Protein AF-A0A7S4D162-F1 (afdb_monomer)

Sequence (104 aa):
MAVGWILRLMVLLSMGFHAQAAVPSNDNCSSAISVSIGDTLSGSTLEATYADPPPPLCGTAHTTSDVWYILENHIGLLNVKTCPGSDYDTKVSIFEGSCSNLIC

Mean predicted aligned error: 9.61 Å

Solvent-accessible surface area (backbone atoms only — not comparable to full-atom values): 7532 Å² total; per-residue (Å²): 133,85,84,84,80,91,83,89,85,86,72,98,69,86,67,69,86,69,80,71,71,62,59,44,82,20,42,42,63,91,44,32,45,77,55,60,96,87,70,85,86,88,86,74,50,62,66,28,47,60,64,81,79,68,74,77,82,40,94,57,82,87,86,63,48,39,72,32,70,39,71,75,95,77,83,79,95,80,88,86,79,81,76,89,87,63,100,61,91,84,84,82,71,73,69,49,83,46,86,92,51,64,43,124

pLDDT: mean 83.55, std 16.88, range [40.06, 97.69]

Organism: NCBI:txid73025

Structure (mmCIF, N/CA/C/O backbone):
data_AF-A0A7S4D162-F1
#
_entry.id   AF-A0A7S4D162-F1
#
loop_
_atom_site.group_PDB
_atom_site.id
_atom_site.type_symbol
_atom_site.label_atom_id
_atom_site.label_alt_id
_atom_site.label_comp_id
_atom_site.label_asym_id
_atom_site.label_entity_id
_atom_site.label_seq_id
_atom_site.pdbx_PDB_ins_code
_atom_site.Cartn_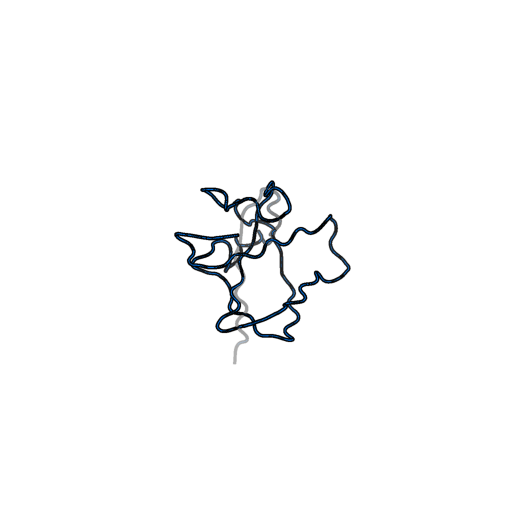x
_atom_site.Cartn_y
_atom_site.Cartn_z
_atom_site.occupancy
_atom_site.B_iso_or_equiv
_atom_site.auth_seq_id
_atom_site.auth_comp_id
_atom_site.auth_asym_id
_atom_site.auth_atom_id
_atom_site.pdbx_PDB_model_num
ATOM 1 N N . MET A 1 1 ? -22.801 -38.523 25.982 1.00 41.81 1 MET A N 1
ATOM 2 C CA . MET A 1 1 ? -21.981 -38.333 24.763 1.00 41.81 1 MET A CA 1
ATOM 3 C C . MET A 1 1 ? -20.958 -37.260 25.094 1.00 41.81 1 MET A C 1
A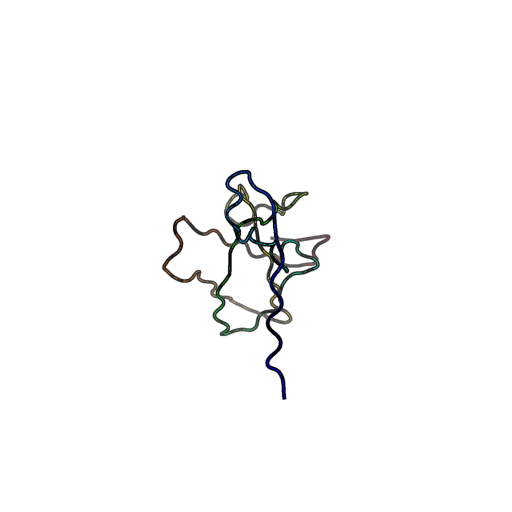TOM 5 O O . MET A 1 1 ? -21.355 -36.263 25.681 1.00 41.81 1 MET A O 1
ATOM 9 N N . ALA A 1 2 ? -19.664 -37.517 24.896 1.00 41.97 2 ALA A N 1
ATOM 10 C CA . ALA A 1 2 ? -18.608 -36.713 25.516 1.00 41.97 2 ALA A CA 1
ATOM 11 C C . ALA A 1 2 ? -18.364 -35.384 24.782 1.00 41.97 2 ALA A C 1
ATOM 13 O O . ALA A 1 2 ? -18.196 -35.370 23.565 1.00 41.97 2 ALA A O 1
ATOM 14 N N . VAL A 1 3 ? -18.295 -34.285 25.539 1.00 50.59 3 VAL A N 1
ATOM 15 C CA . VAL A 1 3 ? -17.804 -32.991 25.049 1.00 50.59 3 VAL A CA 1
ATOM 16 C C . VAL A 1 3 ? -16.277 -33.057 25.026 1.00 50.59 3 VAL A C 1
ATOM 18 O O . VAL A 1 3 ? -15.644 -33.134 26.079 1.00 50.59 3 VAL A O 1
ATOM 21 N N . GLY A 1 4 ? -15.689 -33.086 23.832 1.00 44.06 4 GLY A N 1
ATOM 22 C CA . GLY A 1 4 ? -14.242 -33.176 23.656 1.00 44.06 4 GLY A CA 1
ATOM 23 C C . GLY A 1 4 ? -13.563 -31.814 23.775 1.00 44.06 4 GLY A C 1
ATOM 24 O O . GLY A 1 4 ? -13.584 -31.040 22.824 1.00 44.06 4 GLY A O 1
ATOM 25 N N . TRP A 1 5 ? -12.913 -31.549 24.908 1.00 44.94 5 TRP A N 1
ATOM 26 C CA . TRP A 1 5 ? -11.961 -30.444 25.044 1.00 44.94 5 TRP A CA 1
ATOM 27 C C . TRP A 1 5 ? -10.546 -30.969 24.789 1.00 44.94 5 TRP A C 1
ATOM 29 O O . TRP A 1 5 ? -10.087 -31.872 25.489 1.00 44.94 5 TRP A O 1
ATOM 39 N N . ILE A 1 6 ? -9.844 -30.410 23.800 1.00 50.91 6 ILE A N 1
ATOM 40 C CA . ILE A 1 6 ? -8.432 -30.722 23.543 1.00 50.91 6 ILE A CA 1
ATOM 41 C C . ILE A 1 6 ? -7.577 -29.628 24.182 1.00 50.91 6 ILE A C 1
ATOM 43 O O . ILE A 1 6 ? -7.609 -28.479 23.752 1.00 50.91 6 ILE A O 1
ATOM 47 N N . LEU A 1 7 ? -6.791 -30.000 25.192 1.00 41.41 7 LEU A N 1
ATOM 48 C CA . LEU A 1 7 ? -5.794 -29.145 25.837 1.00 41.41 7 LEU A CA 1
ATOM 49 C C . LEU A 1 7 ? -4.430 -29.851 25.787 1.00 41.41 7 LEU A C 1
ATOM 51 O O . LEU A 1 7 ? -4.343 -31.036 26.114 1.00 41.41 7 LEU A O 1
ATOM 55 N N . ARG A 1 8 ? -3.358 -29.146 25.399 1.00 54.72 8 ARG A N 1
ATOM 56 C CA . ARG A 1 8 ? -1.974 -29.653 25.476 1.00 54.72 8 ARG A CA 1
ATOM 57 C C . ARG A 1 8 ? -0.968 -28.588 25.916 1.00 54.72 8 ARG A C 1
ATOM 59 O O . ARG A 1 8 ? -1.186 -27.395 25.752 1.00 54.72 8 ARG A O 1
ATOM 66 N N . LEU A 1 9 ? 0.134 -29.088 26.473 1.00 40.06 9 LEU A N 1
ATOM 67 C CA . LEU A 1 9 ? 1.189 -28.406 27.230 1.00 40.06 9 LEU A CA 1
ATOM 68 C C . LEU A 1 9 ? 2.560 -29.001 26.802 1.00 40.06 9 LEU A C 1
ATOM 70 O O . LEU A 1 9 ? 2.573 -30.068 26.190 1.00 40.06 9 LEU A O 1
ATOM 74 N N . MET A 1 10 ? 3.735 -28.422 27.083 1.00 48.91 10 MET A N 1
ATOM 75 C CA . MET A 1 10 ? 4.093 -27.267 27.927 1.00 48.91 10 MET A CA 1
ATOM 76 C C . MET A 1 10 ? 5.434 -26.673 27.453 1.00 48.91 10 MET A C 1
ATOM 78 O O . MET A 1 10 ? 6.312 -27.445 27.073 1.00 48.91 10 MET A O 1
ATOM 82 N N . VAL A 1 11 ? 5.658 -25.357 27.587 1.00 47.75 11 VAL A N 1
ATOM 83 C CA . VAL A 1 11 ? 7.025 -24.797 27.676 1.00 47.75 11 VAL A CA 1
ATOM 84 C C . VAL A 1 11 ? 7.103 -23.800 28.833 1.00 47.75 11 VAL A C 1
ATOM 86 O O . VAL A 1 11 ? 6.478 -22.742 28.818 1.00 47.75 11 VAL A O 1
ATOM 89 N N . LEU A 1 12 ? 7.881 -24.149 29.859 1.00 53.50 12 LEU A N 1
ATOM 90 C CA . LEU A 1 12 ? 8.113 -23.324 31.047 1.00 53.50 12 LEU A CA 1
ATOM 91 C C . LEU A 1 12 ? 9.250 -22.321 30.800 1.00 53.50 12 LEU A C 1
ATOM 93 O O . LEU A 1 12 ? 10.372 -22.502 31.264 1.00 53.50 12 LEU A O 1
ATOM 97 N N . LEU A 1 13 ? 8.944 -21.260 30.049 1.00 49.34 13 LEU A N 1
ATOM 98 C CA . LEU A 1 13 ? 9.829 -20.100 29.867 1.00 49.34 13 LEU A CA 1
ATOM 99 C C . LEU A 1 13 ? 9.001 -18.830 29.582 1.00 49.34 13 LEU A C 1
ATOM 101 O O . LEU A 1 13 ? 9.127 -18.209 28.535 1.00 49.34 13 LEU A O 1
ATOM 105 N N . SER A 1 14 ? 8.055 -18.538 30.489 1.00 61.22 14 SER A N 1
ATOM 106 C CA . SER A 1 14 ? 7.074 -17.430 30.428 1.00 61.22 14 SER A CA 1
ATOM 107 C C . SER A 1 14 ? 6.463 -17.166 29.041 1.00 61.22 14 SER A C 1
ATOM 109 O O . SER A 1 14 ? 6.236 -16.017 28.662 1.00 61.22 14 SER A O 1
ATOM 111 N N . MET A 1 15 ? 6.192 -18.228 28.277 1.00 53.62 15 MET A N 1
ATOM 112 C CA . MET A 1 15 ? 5.609 -18.128 26.942 1.00 53.62 15 MET A CA 1
ATOM 113 C C . MET A 1 15 ? 4.116 -17.826 27.056 1.00 53.62 15 MET A C 1
ATOM 115 O O . MET A 1 15 ? 3.277 -18.727 27.065 1.00 53.62 15 MET A O 1
ATOM 119 N N . GLY A 1 16 ? 3.784 -16.540 27.155 1.00 56.41 16 GLY A N 1
ATOM 120 C CA . GLY A 1 16 ? 2.443 -16.084 26.826 1.00 56.41 16 GLY A CA 1
ATOM 121 C C . GLY A 1 16 ? 2.140 -16.457 25.377 1.00 56.41 16 GLY A C 1
ATOM 122 O O . GLY A 1 16 ? 2.973 -16.226 24.498 1.00 56.41 16 GLY A O 1
ATOM 123 N N . PHE A 1 17 ? 0.953 -17.015 25.130 1.00 49.69 17 PHE A N 1
ATOM 124 C CA . PHE A 1 17 ? 0.391 -17.105 23.785 1.00 49.69 17 PHE A CA 1
ATOM 125 C C . PHE A 1 17 ? 0.119 -15.681 23.288 1.00 49.69 17 PHE A C 1
ATOM 127 O O . PHE A 1 17 ? -0.998 -15.175 23.378 1.00 49.69 17 PHE A O 1
ATOM 134 N N . HIS A 1 18 ? 1.153 -15.027 22.764 1.00 54.62 18 HIS A N 1
ATOM 135 C CA . HIS A 1 18 ? 0.942 -13.963 21.804 1.00 54.62 18 HIS A CA 1
ATOM 136 C C . HIS A 1 18 ? 0.305 -14.630 20.591 1.00 54.62 18 HIS A C 1
ATOM 138 O O . HIS A 1 18 ? 0.904 -15.512 19.971 1.00 54.62 18 HIS A O 1
ATOM 144 N N . ALA A 1 19 ? -0.921 -14.229 20.267 1.00 59.47 19 ALA A N 1
ATOM 145 C CA . ALA A 1 19 ? -1.413 -14.399 18.916 1.00 59.47 19 ALA A CA 1
ATOM 146 C C . ALA A 1 19 ? -0.532 -13.502 18.038 1.00 59.47 19 ALA A C 1
ATOM 148 O O . ALA A 1 19 ? -0.807 -12.310 17.910 1.00 59.47 19 ALA A O 1
ATOM 149 N N . GLN A 1 20 ? 0.574 -14.055 17.524 1.00 60.97 20 GLN A N 1
ATOM 150 C CA . GLN A 1 20 ? 1.347 -13.412 16.466 1.00 60.97 20 GLN A CA 1
ATOM 151 C C . GLN A 1 20 ? 0.335 -13.072 15.374 1.00 60.97 20 GLN A C 1
ATOM 153 O O . GLN A 1 20 ? -0.393 -13.962 14.918 1.00 60.97 20 GLN A O 1
ATOM 158 N N . ALA A 1 21 ? 0.236 -11.795 15.007 1.00 71.12 21 ALA A N 1
ATOM 159 C CA . ALA A 1 21 ? -0.543 -11.444 13.836 1.00 71.12 21 ALA A CA 1
ATOM 160 C C . ALA A 1 21 ? 0.040 -12.231 12.650 1.00 71.12 21 ALA A C 1
ATOM 162 O O . ALA A 1 21 ? 1.251 -12.404 12.527 1.00 71.12 21 ALA A O 1
ATOM 163 N N . ALA A 1 22 ? -0.827 -12.817 11.834 1.00 86.56 22 ALA A N 1
ATOM 164 C CA . ALA A 1 22 ? -0.368 -13.410 10.592 1.00 86.56 22 ALA A CA 1
ATOM 165 C C . ALA A 1 22 ? -0.127 -12.278 9.591 1.00 86.56 22 ALA A C 1
ATOM 167 O O . ALA A 1 22 ? -0.876 -11.299 9.593 1.00 86.56 22 ALA A O 1
ATOM 168 N N . VAL A 1 23 ? 0.864 -12.458 8.715 1.00 93.12 23 VAL A N 1
ATOM 169 C CA . VAL A 1 23 ? 1.015 -11.643 7.503 1.00 93.12 23 VAL A CA 1
ATOM 170 C C . VAL A 1 23 ? -0.355 -11.551 6.803 1.00 93.12 23 VAL A C 1
ATOM 172 O O . VAL A 1 23 ? -0.996 -12.599 6.630 1.00 93.12 23 VAL A O 1
ATOM 175 N N . PRO A 1 24 ? -0.851 -10.351 6.442 1.00 94.62 24 PRO A N 1
ATOM 176 C CA . PRO A 1 24 ? -2.161 -10.198 5.815 1.00 94.62 24 PRO A CA 1
ATOM 177 C C . PRO A 1 24 ? -2.311 -11.033 4.537 1.00 94.62 24 PRO A C 1
ATOM 179 O O . PRO A 1 24 ? -1.359 -11.270 3.800 1.00 94.62 24 PRO A O 1
ATOM 182 N N . SER A 1 25 ? -3.530 -11.465 4.207 1.00 95.69 25 SER A N 1
ATOM 183 C CA . SER A 1 25 ? -3.759 -12.234 2.970 1.00 95.69 25 SER A CA 1
ATOM 184 C C . SER A 1 25 ? -3.472 -11.426 1.699 1.00 95.69 25 SER A C 1
ATOM 186 O O . SER A 1 25 ? -3.166 -12.005 0.660 1.00 95.69 25 SER A O 1
ATOM 188 N N . ASN A 1 26 ? -3.554 -10.098 1.786 1.00 96.81 26 ASN A N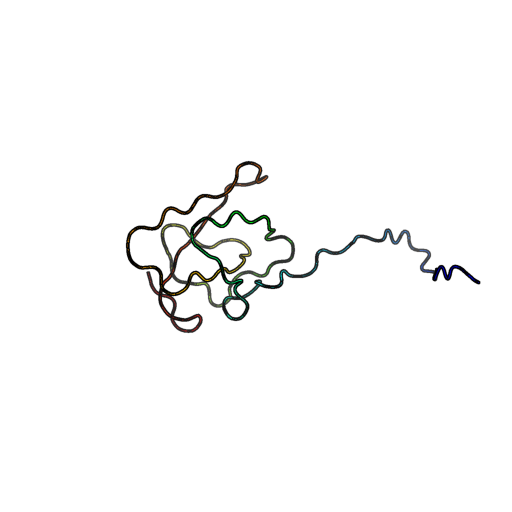 1
ATOM 189 C CA . ASN A 1 26 ? -3.300 -9.137 0.717 1.00 96.81 26 ASN A CA 1
ATOM 190 C C . ASN A 1 26 ? -1.969 -8.388 0.877 1.00 96.81 26 ASN A C 1
ATOM 192 O O . 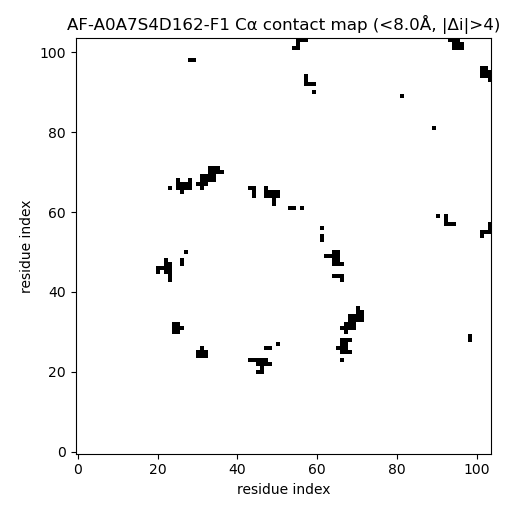ASN A 1 26 ? -1.865 -7.216 0.524 1.00 96.81 26 ASN A O 1
ATOM 196 N N . ASP A 1 27 ? -0.957 -9.071 1.404 1.00 95.69 27 A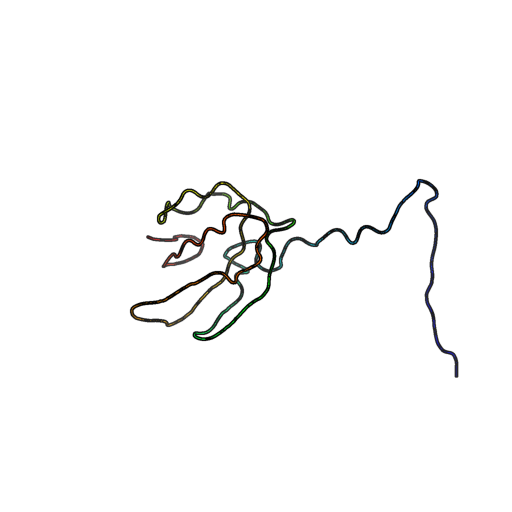SP A N 1
ATOM 197 C CA . ASP A 1 27 ? 0.402 -8.551 1.597 1.00 95.69 27 ASP A CA 1
ATOM 198 C C . ASP A 1 27 ? 1.161 -8.239 0.295 1.00 95.69 27 ASP A C 1
ATO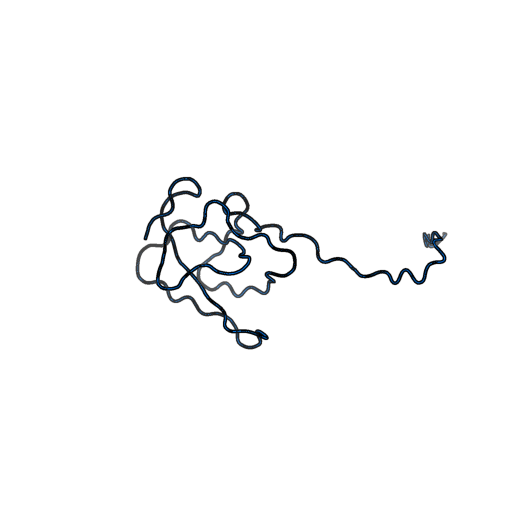M 200 O O . ASP A 1 27 ? 2.217 -7.623 0.307 1.00 95.69 27 ASP A O 1
ATOM 204 N N . ASN A 1 28 ? 0.642 -8.663 -0.859 1.00 94.00 28 ASN A N 1
ATOM 205 C CA . ASN A 1 28 ? 1.214 -8.327 -2.156 1.00 94.00 28 ASN A CA 1
ATOM 206 C C . ASN A 1 28 ? 0.118 -8.075 -3.193 1.00 94.00 28 ASN A C 1
ATOM 208 O O . ASN A 1 28 ? -1.009 -8.558 -3.075 1.00 94.00 28 ASN A O 1
ATOM 212 N N . CYS A 1 29 ? 0.477 -7.361 -4.259 1.00 95.19 29 CYS A N 1
ATOM 213 C CA . CYS A 1 29 ? -0.457 -7.006 -5.324 1.00 95.19 29 CYS A CA 1
ATOM 214 C C . CYS A 1 29 ? -1.127 -8.231 -5.976 1.00 95.19 29 CYS A C 1
ATOM 216 O O . CYS A 1 29 ? -2.316 -8.190 -6.285 1.00 95.19 29 CYS A O 1
ATOM 218 N N . SER A 1 30 ? -0.414 -9.352 -6.151 1.00 94.44 30 SER A N 1
ATOM 219 C CA . SER A 1 30 ? -0.996 -10.566 -6.747 1.00 94.44 30 SER A CA 1
ATOM 220 C C . SER A 1 30 ? -2.013 -11.289 -5.857 1.00 94.44 30 SER A C 1
ATOM 222 O O . SER A 1 30 ? -2.764 -12.118 -6.369 1.00 94.44 30 SER A O 1
ATOM 224 N N . SER A 1 31 ? -2.072 -10.975 -4.559 1.00 95.44 31 SER A N 1
ATOM 225 C CA . SER A 1 31 ? -3.107 -11.439 -3.628 1.00 95.44 31 SER A CA 1
ATOM 226 C C . SER A 1 31 ? -4.028 -10.312 -3.139 1.00 95.44 31 SER A C 1
ATOM 228 O O . SER A 1 31 ? -4.691 -10.455 -2.108 1.00 95.44 31 SER A O 1
ATOM 230 N N . ALA A 1 32 ? -4.097 -9.199 -3.881 1.00 96.88 32 ALA A N 1
ATOM 231 C CA . ALA A 1 32 ? -4.977 -8.073 -3.587 1.00 96.88 32 ALA A CA 1
ATOM 232 C C . ALA A 1 32 ? -6.435 -8.520 -3.390 1.00 96.88 32 ALA A C 1
ATOM 234 O O . ALA A 1 32 ? -6.994 -9.268 -4.196 1.00 96.88 32 ALA A O 1
ATOM 235 N N . ILE A 1 33 ? -7.076 -8.025 -2.328 1.00 97.69 33 ILE A N 1
ATOM 236 C CA . ILE A 1 33 ? -8.494 -8.305 -2.079 1.00 97.69 33 ILE A CA 1
ATOM 237 C C . ILE A 1 33 ? -9.341 -7.484 -3.056 1.00 97.69 33 ILE A C 1
ATOM 239 O O . ILE A 1 33 ? -9.166 -6.271 -3.172 1.00 97.69 33 ILE A O 1
ATOM 243 N N . SER A 1 34 ? -10.265 -8.149 -3.751 1.00 96.94 34 SER A N 1
ATOM 244 C CA . SER A 1 34 ? -11.240 -7.482 -4.616 1.00 96.94 34 SER A CA 1
ATOM 245 C C . SER A 1 34 ? -12.216 -6.645 -3.786 1.00 96.94 34 SER A C 1
ATOM 247 O O . SER A 1 34 ? -12.709 -7.111 -2.757 1.00 96.94 34 SER A O 1
ATOM 249 N N . VAL A 1 35 ? -12.484 -5.418 -4.235 1.00 96.62 35 VAL A N 1
ATOM 250 C CA . VAL A 1 35 ? -13.401 -4.465 -3.594 1.00 96.62 35 VAL A CA 1
ATOM 251 C C . VAL A 1 35 ? -14.383 -3.886 -4.610 1.00 96.62 35 VAL A C 1
ATOM 253 O O . VAL A 1 35 ? -14.094 -3.811 -5.804 1.00 96.62 35 VAL A O 1
ATOM 256 N N . SER A 1 36 ? -15.542 -3.448 -4.129 1.00 95.50 36 SER A N 1
ATOM 257 C CA . SER A 1 36 ? -16.618 -2.830 -4.907 1.00 95.50 36 SER A CA 1
ATOM 258 C C . SER A 1 36 ? -16.900 -1.392 -4.460 1.00 95.50 36 SER A C 1
ATOM 260 O O . SER A 1 36 ? -16.609 -0.982 -3.335 1.00 95.50 36 SER A O 1
ATOM 262 N N . ILE A 1 37 ? -17.510 -0.597 -5.344 1.00 94.50 37 ILE A N 1
ATOM 263 C CA . ILE A 1 37 ? -17.956 0.760 -5.004 1.00 94.50 37 ILE A CA 1
ATOM 264 C C . ILE A 1 37 ? -19.022 0.700 -3.902 1.00 94.50 37 ILE A C 1
ATOM 266 O O . ILE A 1 37 ? -20.079 0.100 -4.082 1.00 94.50 37 ILE A O 1
ATOM 270 N N . GLY A 1 38 ? -18.755 1.387 -2.789 1.00 93.75 38 GLY A N 1
ATOM 271 C CA . GLY A 1 38 ? -19.626 1.422 -1.610 1.00 93.75 38 GLY A CA 1
ATOM 272 C C . GLY A 1 38 ? -19.166 0.521 -0.461 1.00 93.75 38 GLY A C 1
ATOM 273 O O . GLY A 1 38 ? -19.702 0.654 0.640 1.00 93.75 38 GLY A O 1
ATOM 274 N N . ASP A 1 39 ? -18.162 -0.333 -0.674 1.00 95.69 39 ASP A N 1
ATOM 275 C CA . ASP A 1 39 ? -17.603 -1.166 0.390 1.00 95.69 39 ASP A CA 1
ATOM 276 C C . ASP A 1 39 ? -16.970 -0.316 1.501 1.00 95.69 39 ASP A C 1
ATOM 278 O O . ASP A 1 39 ? -16.339 0.716 1.268 1.00 95.69 39 ASP A O 1
ATOM 282 N N . THR A 1 40 ? -17.119 -0.780 2.741 1.00 94.94 40 THR A N 1
ATOM 283 C CA . THR A 1 40 ? -16.403 -0.258 3.909 1.00 94.94 40 THR A CA 1
ATOM 284 C C . THR A 1 40 ? -15.699 -1.425 4.579 1.00 94.94 40 THR A C 1
ATOM 286 O O . THR A 1 40 ? -16.344 -2.380 5.007 1.00 94.94 40 THR A O 1
ATOM 289 N N . LEU A 1 41 ? -14.371 -1.356 4.648 1.00 92.62 41 LEU A N 1
ATOM 290 C CA . LEU A 1 41 ? -13.516 -2.458 5.077 1.00 92.62 41 LEU A CA 1
ATOM 291 C C . LEU A 1 41 ? -12.751 -2.088 6.348 1.00 92.62 41 LEU A C 1
ATOM 293 O O . LEU A 1 41 ? -12.357 -0.941 6.545 1.00 92.62 41 LEU A O 1
ATOM 297 N N . SER A 1 42 ? -12.525 -3.086 7.199 1.00 91.44 42 SER A N 1
ATOM 298 C CA . SER A 1 42 ? -11.592 -3.018 8.326 1.00 91.44 42 SER A CA 1
ATOM 299 C C . SER A 1 42 ? -10.405 -3.925 8.022 1.00 91.44 42 SER A C 1
ATOM 301 O O . SER A 1 42 ? -10.591 -5.018 7.491 1.00 91.44 42 SER A O 1
ATOM 303 N N . GLY A 1 43 ? -9.197 -3.488 8.361 1.00 89.44 43 GLY A N 1
ATOM 304 C CA . GLY A 1 43 ? -7.963 -4.212 8.068 1.00 89.44 43 GLY A CA 1
ATOM 305 C C . GLY A 1 43 ? -6.799 -3.700 8.910 1.00 89.44 43 GLY A C 1
ATOM 306 O O . GLY A 1 43 ? -6.979 -2.833 9.764 1.00 89.44 43 GLY A O 1
ATOM 307 N N . SER A 1 44 ? -5.608 -4.244 8.673 1.00 90.12 44 SER A N 1
ATOM 308 C CA . SER A 1 44 ? -4.379 -3.866 9.372 1.00 90.12 44 SER A CA 1
ATOM 309 C C . SER A 1 44 ? -3.167 -4.053 8.462 1.00 90.12 44 SER A C 1
ATOM 311 O O . SER A 1 44 ? -3.158 -4.962 7.637 1.00 90.12 44 SER A O 1
ATOM 313 N N . THR A 1 45 ? -2.151 -3.211 8.642 1.00 92.19 45 THR A N 1
ATOM 314 C CA . THR A 1 45 ? -0.800 -3.340 8.061 1.00 92.19 45 THR A CA 1
ATOM 315 C C . THR A 1 45 ? 0.190 -4.001 9.032 1.00 92.19 45 THR A C 1
ATOM 317 O O . THR A 1 45 ? 1.386 -4.072 8.760 1.00 92.19 45 THR A O 1
ATOM 320 N N . LEU A 1 46 ? -0.282 -4.471 10.193 1.00 92.25 46 LEU A N 1
ATOM 321 C CA . LEU A 1 46 ? 0.539 -5.186 11.170 1.00 92.25 46 LEU A CA 1
ATOM 322 C C . LEU A 1 46 ? 1.037 -6.516 10.580 1.00 92.25 46 LEU A C 1
ATOM 324 O O . LEU A 1 46 ? 0.247 -7.266 10.014 1.00 92.25 46 LEU A O 1
ATOM 328 N N . GLU A 1 47 ? 2.336 -6.789 10.730 1.00 94.56 47 GLU A N 1
ATOM 329 C CA . GLU A 1 47 ? 3.065 -7.910 10.101 1.00 94.56 47 GLU A CA 1
ATOM 330 C C . GLU A 1 47 ? 3.011 -7.933 8.559 1.00 94.56 47 GLU A C 1
ATOM 332 O O . GLU A 1 47 ? 3.419 -8.924 7.955 1.00 94.56 47 GLU A O 1
ATOM 337 N N . ALA A 1 48 ? 2.558 -6.853 7.911 1.00 95.00 48 ALA A N 1
ATOM 338 C CA . ALA A 1 48 ? 2.672 -6.713 6.466 1.00 95.00 48 ALA A CA 1
ATOM 339 C C . ALA A 1 48 ? 4.125 -6.440 6.042 1.00 95.00 48 ALA A C 1
ATOM 341 O O . ALA A 1 48 ? 4.916 -5.849 6.792 1.00 95.00 48 ALA A O 1
ATOM 342 N N . THR A 1 49 ? 4.473 -6.820 4.820 1.00 94.19 49 THR A N 1
ATOM 343 C CA . THR A 1 49 ? 5.751 -6.505 4.189 1.00 94.19 49 THR A CA 1
ATOM 344 C C . THR A 1 49 ? 5.707 -5.150 3.479 1.00 94.19 49 THR A C 1
ATOM 346 O O . THR A 1 49 ? 4.657 -4.545 3.266 1.00 94.19 49 THR A O 1
ATOM 349 N N . TYR A 1 50 ? 6.891 -4.614 3.194 1.00 92.12 50 TYR A N 1
ATOM 350 C CA . TYR A 1 50 ? 7.061 -3.442 2.342 1.00 92.12 50 TYR A CA 1
ATOM 351 C C . TYR A 1 50 ? 7.166 -3.913 0.894 1.00 92.12 50 TYR A C 1
ATOM 353 O O . TYR A 1 50 ? 7.971 -4.807 0.619 1.00 92.12 50 TYR A O 1
ATOM 361 N N . ALA A 1 51 ? 6.403 -3.312 -0.019 1.00 87.94 51 ALA A N 1
ATOM 362 C CA . ALA A 1 51 ? 6.457 -3.672 -1.430 1.00 87.94 51 ALA A CA 1
ATOM 363 C C . ALA A 1 51 ? 7.878 -3.530 -2.019 1.00 87.94 51 ALA A C 1
ATOM 365 O O . ALA A 1 51 ? 8.441 -2.434 -2.081 1.00 87.94 51 ALA A O 1
ATOM 366 N N . ASP A 1 52 ? 8.444 -4.647 -2.485 1.00 82.94 52 ASP A N 1
ATOM 367 C CA . ASP A 1 52 ? 9.751 -4.723 -3.145 1.00 82.94 52 ASP A CA 1
ATOM 368 C C . ASP A 1 52 ? 9.614 -5.449 -4.505 1.00 82.94 52 ASP A C 1
ATOM 370 O O . ASP A 1 52 ? 9.214 -6.617 -4.531 1.00 82.94 52 ASP A O 1
ATOM 374 N N . PRO A 1 53 ? 9.900 -4.793 -5.651 1.00 85.06 53 PRO A N 1
ATOM 375 C CA . PRO A 1 53 ? 10.326 -3.400 -5.777 1.00 85.06 53 PRO A CA 1
ATOM 376 C C . PRO A 1 53 ? 9.228 -2.409 -5.349 1.00 85.06 53 PRO A C 1
ATOM 378 O O . PRO A 1 53 ? 8.041 -2.693 -5.527 1.00 85.06 53 PRO A O 1
ATOM 381 N N . PRO A 1 54 ? 9.605 -1.222 -4.838 1.00 87.19 54 PRO A N 1
ATOM 382 C CA . PRO A 1 54 ? 8.636 -0.210 -4.449 1.00 87.19 54 PRO A CA 1
ATOM 383 C C . PRO A 1 54 ? 7.824 0.266 -5.661 1.00 87.19 54 PRO A C 1
ATOM 385 O O . PRO A 1 54 ? 8.405 0.524 -6.723 1.00 87.19 54 PRO A O 1
ATOM 388 N N . PRO A 1 55 ? 6.496 0.423 -5.523 1.00 89.88 55 PRO A N 1
ATOM 389 C CA . PRO A 1 55 ? 5.656 0.893 -6.612 1.00 89.88 55 PRO A CA 1
ATOM 390 C C . PRO A 1 55 ? 5.931 2.375 -6.940 1.00 89.88 55 PRO A C 1
A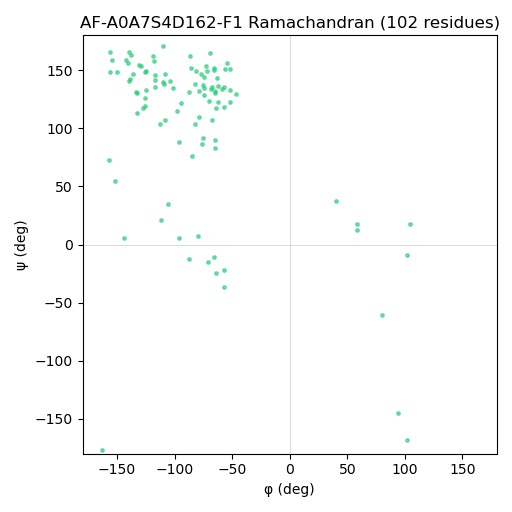TOM 392 O O . PRO A 1 55 ? 6.554 3.090 -6.145 1.00 89.88 55 PRO A O 1
ATOM 395 N N . PRO A 1 56 ? 5.467 2.870 -8.105 1.00 91.25 56 PRO A N 1
ATOM 396 C CA . PRO A 1 56 ? 5.675 4.256 -8.516 1.00 91.25 56 PRO A CA 1
ATOM 397 C C . PRO A 1 56 ? 5.195 5.291 -7.488 1.00 91.25 56 PRO A C 1
ATOM 399 O O . PRO A 1 56 ? 4.305 5.047 -6.668 1.00 91.25 56 PRO A O 1
ATOM 402 N N . LEU A 1 57 ? 5.769 6.493 -7.558 1.00 91.94 57 LEU A N 1
ATOM 403 C CA . LEU A 1 57 ? 5.401 7.599 -6.678 1.00 91.94 57 LEU A CA 1
ATOM 404 C C . LEU A 1 57 ? 4.058 8.221 -7.097 1.00 91.94 57 LEU A C 1
ATOM 406 O O . LEU A 1 57 ? 4.022 9.165 -7.884 1.00 91.94 57 LEU A O 1
ATOM 410 N N . CYS A 1 58 ? 2.964 7.730 -6.517 1.00 89.31 58 CYS A N 1
ATOM 411 C CA . CYS A 1 58 ? 1.625 8.296 -6.677 1.00 89.31 58 CYS A CA 1
ATOM 412 C C . CYS A 1 58 ? 1.271 9.234 -5.516 1.00 89.31 58 CYS A C 1
ATOM 414 O O . CYS A 1 58 ? 0.699 8.838 -4.503 1.00 89.31 58 CYS A O 1
ATOM 416 N N . GLY A 1 59 ? 1.627 10.512 -5.655 1.00 88.12 59 GLY A N 1
ATOM 417 C CA . GLY A 1 59 ? 1.308 11.563 -4.684 1.00 88.12 59 GLY A CA 1
ATOM 418 C C . GLY A 1 59 ? 2.238 11.599 -3.467 1.00 88.12 59 GLY A C 1
ATOM 419 O O . GLY A 1 59 ? 2.917 12.603 -3.263 1.00 88.12 59 GLY A O 1
ATOM 420 N N . THR A 1 60 ? 2.304 10.530 -2.665 1.00 85.69 60 THR A N 1
ATOM 421 C CA . THR A 1 60 ? 3.180 10.467 -1.473 1.00 85.69 60 THR A CA 1
ATOM 422 C C . THR A 1 60 ? 4.118 9.268 -1.507 1.00 85.69 60 THR A C 1
ATOM 424 O O . THR A 1 60 ? 3.785 8.229 -2.064 1.00 85.69 60 THR A O 1
ATOM 427 N N . ALA A 1 61 ? 5.304 9.410 -0.908 1.00 84.88 61 ALA A N 1
ATOM 428 C CA . ALA A 1 61 ? 6.292 8.337 -0.881 1.00 84.88 61 ALA A CA 1
ATOM 429 C C . ALA A 1 61 ? 5.833 7.155 -0.013 1.00 84.88 61 ALA A C 1
ATOM 431 O O . ALA A 1 61 ? 5.410 7.343 1.137 1.00 84.88 61 ALA A O 1
ATOM 432 N N . HIS A 1 62 ? 5.999 5.950 -0.557 1.00 83.50 62 HIS A N 1
ATOM 433 C CA . HIS A 1 62 ? 5.904 4.676 0.154 1.00 83.50 62 HIS A CA 1
ATOM 434 C C . HIS A 1 62 ? 7.111 4.546 1.082 1.00 83.50 62 HIS A C 1
ATOM 436 O O . HIS A 1 62 ? 8.250 4.704 0.650 1.00 83.50 62 HIS A O 1
ATOM 442 N N . THR A 1 63 ? 6.868 4.355 2.378 1.00 86.12 63 THR A N 1
ATOM 443 C CA . THR A 1 63 ? 7.919 4.393 3.419 1.00 86.12 63 THR A CA 1
ATOM 444 C C . THR A 1 63 ? 7.687 3.379 4.544 1.00 86.12 63 THR A C 1
ATOM 446 O O . THR A 1 63 ? 8.367 3.428 5.564 1.00 86.12 63 THR A O 1
ATOM 449 N N . THR A 1 64 ? 6.674 2.529 4.407 1.00 89.75 64 THR A N 1
ATOM 450 C CA . THR A 1 64 ? 6.129 1.629 5.435 1.00 89.75 64 THR A CA 1
ATOM 451 C C . THR A 1 64 ? 5.472 0.444 4.744 1.00 89.75 64 THR A C 1
ATOM 453 O O . THR A 1 64 ? 5.082 0.593 3.589 1.00 89.75 64 THR A O 1
ATOM 456 N N . SER A 1 65 ? 5.299 -0.672 5.452 1.00 92.94 65 SER A N 1
ATOM 457 C CA . SER A 1 65 ? 4.525 -1.815 4.964 1.00 92.94 65 SER A CA 1
ATOM 458 C C . SER A 1 65 ? 3.125 -1.437 4.480 1.00 92.94 65 SER A C 1
ATOM 460 O O . SER A 1 65 ? 2.515 -0.485 4.985 1.00 92.94 65 SER A O 1
ATOM 462 N N . ASP A 1 66 ? 2.617 -2.207 3.525 1.00 93.19 66 ASP A N 1
ATOM 463 C CA . ASP A 1 66 ? 1.415 -1.901 2.757 1.00 93.19 66 ASP A CA 1
ATOM 464 C C . ASP A 1 66 ? 0.525 -3.142 2.555 1.00 93.19 66 ASP A C 1
ATOM 466 O O . ASP A 1 66 ? 0.928 -4.271 2.810 1.00 93.19 66 ASP A O 1
ATOM 470 N N . VAL A 1 67 ? -0.739 -2.924 2.181 1.00 95.62 67 VAL A N 1
ATOM 471 C CA . VAL A 1 67 ? -1.710 -3.994 1.904 1.00 95.62 67 VAL A CA 1
ATOM 472 C C . VAL A 1 67 ? -2.547 -3.634 0.681 1.00 95.62 67 VAL A C 1
ATOM 474 O O . VAL A 1 67 ? -2.931 -2.477 0.491 1.00 95.62 67 VAL A O 1
ATOM 477 N N . TRP A 1 68 ? -2.837 -4.629 -0.152 1.00 96.19 68 TRP A N 1
ATOM 478 C CA . TRP A 1 68 ? -3.303 -4.419 -1.520 1.00 96.19 68 TRP A CA 1
ATOM 479 C C . TRP A 1 68 ? -4.802 -4.672 -1.694 1.00 96.19 68 TRP A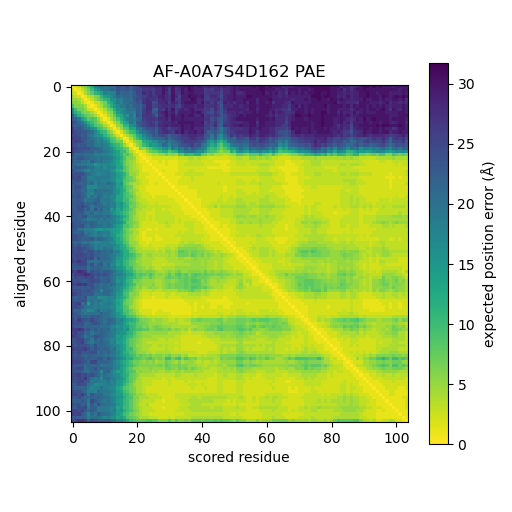 C 1
ATOM 481 O O . TRP A 1 68 ? -5.376 -5.626 -1.163 1.00 96.19 68 TRP A O 1
ATOM 491 N N . TYR A 1 69 ? -5.444 -3.830 -2.497 1.00 96.62 69 TYR A N 1
ATOM 492 C CA . TYR A 1 69 ? -6.847 -3.967 -2.881 1.00 96.62 69 TYR A CA 1
ATOM 493 C C . TYR A 1 69 ? -6.984 -3.706 -4.377 1.00 96.62 69 TYR A C 1
ATOM 495 O O . TYR A 1 69 ? -6.252 -2.882 -4.925 1.00 96.62 69 TYR A O 1
ATOM 503 N N . ILE A 1 70 ? -7.920 -4.392 -5.031 1.00 96.56 70 ILE A N 1
ATOM 504 C CA . ILE A 1 70 ? -8.185 -4.232 -6.462 1.00 96.56 70 ILE A CA 1
ATOM 505 C C . ILE A 1 70 ? -9.659 -3.908 -6.706 1.00 96.56 70 ILE A C 1
ATOM 507 O O . ILE A 1 70 ? -10.558 -4.623 -6.267 1.00 96.56 70 ILE A O 1
ATOM 511 N N . LEU A 1 71 ? -9.897 -2.809 -7.420 1.00 95.69 71 LEU A N 1
ATOM 512 C CA . LEU A 1 71 ? -11.209 -2.395 -7.905 1.00 95.69 71 LEU A CA 1
ATOM 513 C C . LEU A 1 71 ? -11.229 -2.604 -9.420 1.00 95.69 71 LEU A C 1
ATOM 515 O O . LEU A 1 71 ? -10.581 -1.866 -10.161 1.00 95.69 71 LEU A O 1
ATOM 519 N N . GLU A 1 72 ? -11.957 -3.614 -9.884 1.00 93.88 72 GLU A N 1
ATOM 520 C CA . GLU A 1 72 ? -12.054 -3.909 -11.313 1.00 93.88 72 GLU A CA 1
ATOM 521 C C . GLU A 1 72 ? -13.148 -3.080 -12.001 1.00 93.88 72 GLU A C 1
ATOM 523 O O . GLU A 1 72 ? -14.168 -2.740 -11.404 1.00 93.88 72 GLU A O 1
ATOM 528 N N . ASN A 1 73 ? -12.967 -2.820 -13.300 1.00 88.19 73 ASN A N 1
ATOM 529 C CA . ASN A 1 73 ? -13.995 -2.291 -14.211 1.00 88.19 73 ASN A CA 1
ATOM 530 C C . ASN A 1 73 ? -14.621 -0.929 -13.828 1.00 88.19 73 ASN A C 1
ATOM 532 O O . ASN A 1 73 ? -15.673 -0.566 -14.358 1.00 88.19 73 ASN A O 1
ATOM 536 N N . HIS A 1 74 ? -13.983 -0.146 -12.951 1.00 88.81 74 HIS A N 1
ATOM 537 C CA . HIS A 1 74 ? -14.418 1.218 -12.630 1.00 88.81 74 HIS A CA 1
ATOM 538 C C . HIS A 1 74 ? -13.924 2.230 -13.673 1.00 88.81 74 HIS A C 1
ATOM 540 O O . HIS A 1 74 ? -12.772 2.189 -14.096 1.00 88.81 74 HIS A O 1
ATOM 546 N N . ILE A 1 75 ? -14.790 3.168 -14.067 1.00 87.94 75 ILE A N 1
ATOM 547 C CA . ILE A 1 75 ? -14.466 4.256 -15.000 1.00 87.94 75 ILE A CA 1
ATOM 548 C C . ILE A 1 75 ? -14.979 5.577 -14.421 1.00 87.94 75 ILE A C 1
ATOM 550 O O . ILE A 1 75 ? -16.148 5.699 -14.053 1.00 87.94 75 ILE A O 1
ATOM 554 N N . GLY A 1 76 ? -14.114 6.592 -14.402 1.00 88.38 76 GLY A N 1
ATOM 555 C CA . GLY A 1 76 ? -14.433 7.939 -13.927 1.00 88.38 76 GLY A CA 1
ATOM 556 C C . GLY A 1 76 ? -13.905 8.228 -12.523 1.00 88.38 76 GLY A C 1
ATOM 557 O O . GLY A 1 76 ? -13.081 7.496 -11.978 1.00 88.38 76 GLY A O 1
ATOM 558 N N . LEU A 1 77 ? -14.359 9.335 -11.934 1.00 90.38 77 LEU A N 1
ATOM 559 C CA . LEU A 1 77 ? -13.844 9.811 -10.650 1.00 90.38 77 LEU A CA 1
ATOM 560 C C . LEU A 1 77 ? -14.161 8.826 -9.517 1.00 90.38 77 LEU A C 1
ATOM 562 O O . LEU A 1 77 ? -15.310 8.428 -9.330 1.00 90.38 77 LEU A O 1
ATOM 566 N N . LEU A 1 78 ? -13.137 8.479 -8.740 1.00 90.81 78 LEU A N 1
ATOM 567 C CA . LEU A 1 78 ? -13.242 7.671 -7.530 1.00 90.81 78 LEU A CA 1
ATOM 568 C C . LEU A 1 78 ? -12.983 8.555 -6.306 1.00 90.81 78 LEU A C 1
ATOM 570 O O . LEU A 1 78 ? -12.072 9.382 -6.310 1.00 90.81 78 LEU A O 1
ATOM 574 N N . ASN A 1 79 ? -13.770 8.380 -5.244 1.00 92.56 79 ASN A N 1
ATOM 575 C CA . ASN A 1 79 ? -13.519 9.029 -3.960 1.00 92.56 79 ASN A CA 1
ATOM 576 C C . ASN A 1 79 ? -13.149 7.967 -2.923 1.00 92.56 79 ASN A C 1
ATOM 578 O O . ASN A 1 79 ? -14.017 7.241 -2.446 1.00 92.56 79 ASN A O 1
ATOM 582 N N . VAL A 1 80 ? -11.860 7.876 -2.597 1.00 92.19 80 VAL A N 1
ATOM 583 C CA . VAL A 1 80 ? -11.342 6.957 -1.576 1.00 92.19 80 VAL A CA 1
ATOM 584 C C . VAL A 1 80 ? -11.090 7.737 -0.291 1.00 92.19 80 VAL A C 1
ATOM 586 O O . VAL A 1 80 ? -10.529 8.833 -0.324 1.00 92.19 80 VAL A O 1
ATOM 589 N N . LYS A 1 81 ? -11.511 7.178 0.843 1.00 92.06 81 LYS A N 1
ATOM 590 C CA . LYS A 1 81 ? -11.264 7.721 2.182 1.00 92.06 81 LYS A CA 1
ATOM 591 C C . LYS A 1 81 ? -10.916 6.586 3.129 1.00 92.06 81 LYS A C 1
ATOM 593 O O . LYS A 1 81 ? -11.521 5.520 3.058 1.00 92.06 81 LYS A O 1
ATOM 598 N N . THR A 1 82 ? -9.991 6.837 4.042 1.00 92.69 82 THR A N 1
ATOM 599 C CA . THR A 1 82 ? -9.753 5.961 5.189 1.00 92.69 82 THR A CA 1
ATOM 600 C C . THR A 1 82 ? -10.772 6.251 6.290 1.00 92.69 82 THR A C 1
ATOM 602 O O . THR A 1 82 ? -11.284 7.367 6.417 1.00 92.69 82 THR A O 1
ATOM 605 N N . CYS A 1 83 ? -11.121 5.222 7.063 1.00 91.94 83 CYS A N 1
ATOM 606 C CA . CYS A 1 83 ? -11.998 5.385 8.219 1.00 91.94 83 CYS A CA 1
ATOM 607 C C . CYS A 1 83 ? -11.257 6.115 9.357 1.00 91.94 83 CYS A C 1
ATOM 609 O O . CYS A 1 83 ? -10.043 5.952 9.489 1.00 91.94 83 CYS A O 1
ATOM 611 N N . PRO A 1 84 ? -11.956 6.895 10.202 1.00 89.94 84 PRO A N 1
ATOM 612 C CA . PRO A 1 84 ? -11.354 7.456 11.407 1.00 89.94 84 PRO A CA 1
ATOM 61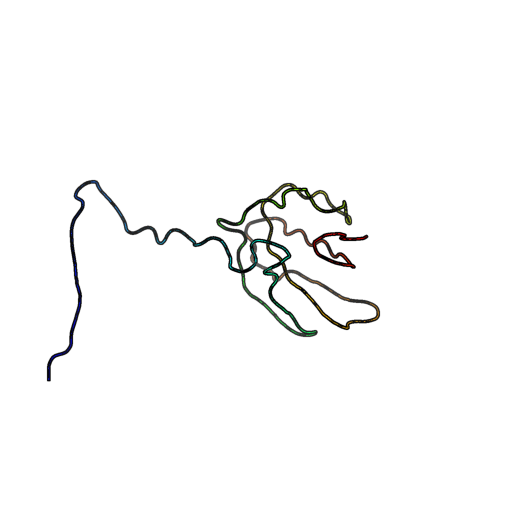3 C C . PRO A 1 84 ? -10.988 6.343 12.401 1.00 89.94 84 PRO A C 1
ATOM 615 O O . PRO A 1 84 ? -11.667 5.319 12.461 1.00 89.94 84 PRO A O 1
ATOM 618 N N . GLY A 1 85 ? -9.962 6.579 13.224 1.00 85.25 85 GLY A N 1
ATOM 619 C CA . GLY A 1 85 ? -9.528 5.641 14.267 1.00 85.25 85 GLY A CA 1
ATOM 620 C C . GLY A 1 85 ? -8.255 4.848 13.954 1.00 85.25 85 GLY A C 1
ATOM 621 O O . GLY A 1 85 ? -8.012 3.842 14.609 1.00 85.25 85 GLY A O 1
ATOM 622 N N . SER A 1 86 ? -7.444 5.279 12.983 1.00 87.19 86 SER A N 1
ATOM 623 C CA . SER A 1 86 ? -6.047 4.843 12.889 1.00 87.19 86 SER A CA 1
ATOM 624 C C . SER A 1 86 ? -5.189 5.524 13.960 1.00 87.19 86 SER A C 1
ATOM 626 O O . SER A 1 86 ? -5.354 6.712 14.236 1.00 87.19 86 SER A O 1
ATOM 628 N N . ASP A 1 87 ? -4.212 4.797 14.503 1.00 87.31 87 ASP A N 1
ATOM 629 C CA . ASP A 1 87 ? -3.231 5.333 15.464 1.00 87.31 87 ASP A CA 1
ATOM 630 C C . ASP A 1 87 ? -2.089 6.130 14.788 1.00 87.31 87 ASP A C 1
ATOM 632 O O . ASP A 1 87 ? -1.101 6.494 15.425 1.00 87.31 87 ASP A O 1
ATOM 636 N N . TYR A 1 88 ? -2.193 6.367 13.475 1.00 86.44 88 TYR A N 1
ATOM 637 C CA . TYR A 1 88 ? -1.171 6.984 12.628 1.00 86.44 88 TYR A CA 1
ATOM 638 C C . TYR A 1 88 ? -1.776 7.644 11.376 1.00 86.44 88 TYR A C 1
ATOM 640 O O . TYR A 1 88 ? -2.921 7.369 10.998 1.00 86.44 88 TYR A O 1
ATOM 648 N N . ASP A 1 89 ? -0.978 8.480 10.704 1.00 87.19 89 ASP A N 1
ATOM 649 C CA . ASP A 1 89 ? -1.328 9.126 9.435 1.00 87.19 89 ASP A CA 1
ATOM 650 C C . ASP A 1 89 ? -1.430 8.094 8.301 1.00 87.19 89 ASP A C 1
ATOM 652 O O . ASP A 1 89 ? -0.427 7.572 7.807 1.00 87.19 89 ASP A O 1
ATOM 656 N N . THR A 1 90 ? -2.651 7.790 7.861 1.00 89.88 90 THR A N 1
ATOM 657 C CA . THR A 1 90 ? -2.878 6.843 6.763 1.00 89.88 90 THR A CA 1
ATOM 658 C C . THR A 1 90 ? -2.520 7.448 5.409 1.00 89.88 90 THR A C 1
ATOM 660 O O . THR A 1 90 ? -2.982 8.541 5.077 1.00 89.88 90 THR A O 1
ATOM 663 N N . LYS A 1 91 ? -1.804 6.688 4.578 1.00 89.88 91 LYS A N 1
ATOM 664 C CA . LYS A 1 91 ? -1.573 6.992 3.159 1.00 89.88 91 LYS A CA 1
ATOM 665 C C . LYS A 1 91 ? -2.373 6.029 2.285 1.00 89.88 91 LYS A C 1
ATOM 667 O O . LYS A 1 91 ? -2.525 4.863 2.632 1.00 89.88 91 LYS A O 1
ATOM 672 N N . VAL A 1 92 ? -2.836 6.508 1.134 1.00 91.19 92 VAL A N 1
ATOM 673 C CA . VAL A 1 92 ? -3.418 5.684 0.066 1.00 91.19 92 VAL A CA 1
ATOM 674 C C . VAL A 1 92 ? -2.792 6.129 -1.247 1.00 91.19 92 VAL A C 1
ATOM 676 O O . VAL A 1 92 ? -2.750 7.325 -1.530 1.00 91.19 92 VAL A O 1
ATOM 679 N N . SER A 1 93 ? -2.325 5.169 -2.039 1.00 91.75 93 SER A N 1
ATOM 680 C CA . SER A 1 93 ? -1.913 5.377 -3.427 1.00 91.75 93 SER A CA 1
ATOM 681 C C . SER A 1 93 ? -2.817 4.554 -4.331 1.00 91.75 93 SER A C 1
ATOM 683 O O . SER A 1 93 ? -3.197 3.442 -3.970 1.00 91.75 93 SER A O 1
ATOM 685 N N . ILE A 1 94 ? -3.172 5.109 -5.485 1.00 92.00 94 ILE A N 1
ATOM 686 C CA . ILE A 1 94 ? -4.015 4.457 -6.488 1.00 92.00 94 ILE A CA 1
ATOM 687 C C . ILE A 1 94 ? -3.171 4.286 -7.745 1.00 92.00 94 ILE A C 1
ATOM 689 O O . ILE A 1 94 ? -2.475 5.220 -8.136 1.00 92.00 94 ILE A O 1
ATOM 693 N N . PHE A 1 95 ? -3.249 3.105 -8.349 1.00 92.88 95 PHE A N 1
ATOM 694 C CA . PHE A 1 95 ? -2.516 2.734 -9.553 1.00 92.88 95 PHE A CA 1
ATOM 695 C C . PHE A 1 95 ? -3.475 2.148 -10.586 1.00 92.88 95 PHE A C 1
ATOM 697 O O . PHE A 1 95 ? -4.479 1.532 -10.220 1.00 92.88 95 PHE A O 1
ATOM 704 N N . GLU A 1 96 ? -3.123 2.269 -11.860 1.00 92.75 96 GLU A N 1
ATOM 705 C CA . GLU A 1 96 ? -3.713 1.475 -12.941 1.00 92.75 96 GLU A CA 1
ATOM 706 C C . GLU A 1 96 ? -2.700 0.460 -13.503 1.00 92.75 96 GLU A C 1
ATOM 708 O O . GLU A 1 96 ? -1.517 0.480 -13.157 1.00 92.75 96 GLU A O 1
ATOM 713 N N . GLY A 1 97 ? -3.162 -0.449 -14.365 1.00 92.50 97 GLY A N 1
ATOM 714 C CA . GLY A 1 97 ? -2.323 -1.481 -14.982 1.00 92.50 97 GLY A CA 1
ATOM 715 C C . GLY A 1 97 ? -2.325 -2.813 -14.226 1.00 92.50 97 GLY A C 1
ATOM 716 O O . GLY A 1 97 ? -3.351 -3.248 -13.708 1.00 92.50 97 GLY A O 1
ATOM 717 N N . SER A 1 98 ? -1.182 -3.500 -14.220 1.00 92.88 98 SER A N 1
ATOM 718 C CA . SER A 1 98 ? -1.000 -4.822 -13.602 1.00 92.88 98 SER A CA 1
ATOM 719 C C . SER A 1 98 ? 0.052 -4.769 -12.498 1.00 92.88 98 SER A C 1
ATOM 721 O O . SER A 1 98 ? 0.907 -3.893 -12.496 1.00 92.88 98 SER A O 1
ATOM 723 N N . CYS A 1 99 ? 0.089 -5.762 -11.607 1.00 93.06 99 CYS A N 1
ATOM 724 C CA . CYS A 1 99 ? 1.119 -5.849 -10.560 1.00 93.06 99 CYS A CA 1
ATOM 725 C C . CYS A 1 99 ? 2.569 -5.870 -11.082 1.00 93.06 99 CYS A C 1
ATOM 727 O O . CYS A 1 99 ? 3.497 -5.550 -10.351 1.00 93.06 99 CYS A O 1
ATOM 729 N N . SER A 1 100 ? 2.768 -6.251 -12.347 1.00 92.50 100 SER A N 1
ATOM 730 C CA . SER A 1 100 ? 4.056 -6.216 -13.051 1.00 92.50 100 SER A CA 1
ATOM 731 C C . SER A 1 100 ? 4.365 -4.881 -13.744 1.00 92.50 100 SER A C 1
ATOM 733 O O . SER A 1 100 ? 5.488 -4.689 -14.204 1.00 92.50 100 SER A O 1
ATOM 735 N N . ASN A 1 101 ? 3.380 -3.990 -13.867 1.00 94.25 101 ASN A N 1
ATOM 736 C CA . ASN A 1 101 ? 3.473 -2.694 -14.532 1.00 94.25 101 ASN A CA 1
ATOM 737 C C . ASN A 1 101 ? 2.373 -1.763 -13.989 1.00 94.25 101 ASN A C 1
ATOM 739 O O . ASN A 1 101 ? 1.359 -1.524 -14.652 1.00 94.25 101 ASN A O 1
ATOM 743 N N . LEU A 1 102 ? 2.572 -1.301 -12.753 1.00 94.12 102 LEU A N 1
ATOM 744 C CA . LEU A 1 102 ? 1.720 -0.309 -12.102 1.00 94.12 102 LEU A CA 1
ATOM 745 C C . LEU A 1 102 ? 2.024 1.076 -12.682 1.00 94.12 102 LEU A C 1
ATOM 747 O O . LEU A 1 102 ? 3.190 1.419 -12.884 1.00 94.12 102 LEU A O 1
ATOM 751 N N . ILE A 1 103 ? 0.985 1.862 -12.943 1.00 93.00 103 ILE A N 1
ATOM 752 C CA . ILE A 1 103 ? 1.064 3.188 -13.567 1.00 93.00 103 ILE A CA 1
ATOM 753 C C . ILE A 1 103 ? 0.364 4.229 -12.684 1.00 93.00 103 ILE A C 1
ATOM 755 O O . ILE A 1 103 ? -0.607 3.916 -11.990 1.00 93.00 103 ILE A O 1
ATOM 759 N N . CYS A 1 104 ? 0.892 5.454 -12.740 1.00 88.38 104 CYS A N 1
ATOM 760 C CA . CYS A 1 104 ? 0.290 6.701 -12.276 1.00 88.38 104 CYS A CA 1
ATOM 761 C C . CYS A 1 104 ? 0.124 7.651 -13.474 1.00 88.38 104 CYS A C 1
ATOM 763 O O . CYS A 1 104 ? -0.869 8.408 -13.490 1.00 88.38 104 CYS A O 1
#

Radius of gyration: 19.07 Å; Cα contacts (8 Å, |Δi|>4): 95; chains: 1; bounding box: 32×50×46 Å

Secondary structure (DSSP, 8-state):
-----------TTT-----PPPPPTTSSGGGPEE--TT-------TTPPPPSSPPP--SS---S----EE--S--S-----PPS--SS-------EEETTEEE-

Foldseek 3Di:
DDDDDDDDDDDPDPDDPDPQDDADQQLAAVSAAEDEPPDDDDDDQRNRDQDVVHDDDAPDDRDGRDGHHDYPPDDDDDDDDDDPDDPDDDDDGDFDDGSVDTHD